Protein AF-A0A355QGE3-F1 (afdb_monomer_lite)

Radius of gyration: 21.68 Å; chains: 1; bounding box: 23×64×38 Å

Structure (mmCIF, N/CA/C/O backbone):
data_AF-A0A355QGE3-F1
#
_entry.id   AF-A0A355QGE3-F1
#
loop_
_atom_site.group_PDB
_atom_site.id
_atom_site.type_symbol
_atom_site.label_atom_id
_atom_site.label_alt_id
_atom_site.label_comp_id
_atom_site.label_asym_id
_atom_site.label_entity_id
_atom_site.label_seq_id
_atom_site.pdbx_PDB_ins_code
_atom_site.Cartn_x
_atom_site.Cartn_y
_atom_site.Cartn_z
_atom_site.occupancy
_atom_site.B_iso_or_equiv
_atom_site.auth_seq_id
_atom_site.auth_comp_id
_atom_site.auth_asym_id
_atom_site.auth_atom_id
_atom_site.pdbx_PDB_model_num
ATOM 1 N N . MET A 1 1 ? 1.301 48.928 -4.485 1.00 46.84 1 MET A N 1
ATOM 2 C CA . MET A 1 1 ? 1.853 48.077 -3.418 1.00 46.84 1 MET A CA 1
ATOM 3 C C . MET A 1 1 ? 0.658 47.731 -2.557 1.00 46.84 1 MET A C 1
ATOM 5 O O . MET A 1 1 ? 0.300 48.537 -1.713 1.00 46.84 1 MET A O 1
ATOM 9 N N . ASP A 1 2 ? -0.053 46.659 -2.903 1.00 63.34 2 ASP A N 1
ATOM 10 C CA . ASP A 1 2 ? -1.173 46.187 -2.085 1.00 63.34 2 ASP A CA 1
ATOM 11 C C . ASP A 1 2 ? -0.589 45.373 -0.933 1.00 63.34 2 ASP A C 1
ATOM 13 O O . ASP A 1 2 ? 0.116 44.389 -1.155 1.00 63.34 2 ASP A O 1
ATOM 17 N N . GLU A 1 3 ? -0.810 45.849 0.287 1.00 67.31 3 GLU A N 1
ATOM 18 C CA . GLU A 1 3 ? -0.386 45.191 1.520 1.00 67.31 3 GLU A CA 1
ATOM 19 C C . GLU A 1 3 ? -1.413 44.093 1.857 1.00 67.31 3 GLU A C 1
ATOM 21 O O . GLU A 1 3 ? -2.619 44.372 1.823 1.00 67.31 3 GLU A O 1
ATOM 26 N N . PRO A 1 4 ? -1.000 42.841 2.134 1.00 69.62 4 PRO A N 1
ATOM 27 C CA . PRO A 1 4 ? -1.953 41.787 2.448 1.00 69.62 4 PRO A CA 1
ATOM 28 C C . PRO A 1 4 ? -2.681 42.101 3.762 1.00 69.62 4 PRO A C 1
ATOM 30 O O . PRO A 1 4 ? -2.086 42.472 4.772 1.00 69.62 4 PRO A O 1
ATOM 33 N N . THR A 1 5 ? -4.008 41.986 3.724 1.00 64.56 5 THR A N 1
ATOM 34 C CA . THR A 1 5 ? -4.914 42.295 4.830 1.00 64.56 5 THR A CA 1
ATOM 35 C C . THR A 1 5 ? -5.264 41.012 5.586 1.00 64.56 5 THR A C 1
ATOM 37 O O . THR A 1 5 ? -5.921 40.134 5.038 1.00 64.56 5 THR A O 1
ATOM 40 N N . ILE A 1 6 ? -4.863 40.973 6.866 1.00 65.94 6 ILE A N 1
ATOM 41 C CA . ILE A 1 6 ? -5.072 39.913 7.878 1.00 65.94 6 ILE A CA 1
ATOM 42 C C . ILE A 1 6 ? -4.142 38.700 7.703 1.00 65.94 6 ILE A C 1
ATOM 44 O O . ILE A 1 6 ? -4.367 37.834 6.864 1.00 65.94 6 ILE A O 1
ATOM 48 N N . GLU A 1 7 ? -3.135 38.607 8.576 1.00 68.75 7 GLU A N 1
ATOM 49 C CA . GLU A 1 7 ? -2.294 37.419 8.741 1.00 68.75 7 GLU A CA 1
ATOM 50 C C . GLU A 1 7 ? -2.547 36.815 10.129 1.00 68.75 7 GLU A C 1
ATOM 52 O O . GLU A 1 7 ? -2.145 37.380 11.147 1.00 68.75 7 GLU A O 1
ATOM 57 N N . ASP A 1 8 ? -3.248 35.680 10.171 1.00 65.00 8 ASP A N 1
ATOM 58 C CA . ASP A 1 8 ? -3.419 34.868 11.376 1.00 65.00 8 ASP A CA 1
ATOM 59 C C . ASP A 1 8 ? -2.667 33.543 11.190 1.00 65.00 8 ASP A C 1
ATOM 61 O O . ASP A 1 8 ? -3.164 32.598 10.578 1.00 65.00 8 ASP A O 1
ATOM 65 N N . TYR A 1 9 ? -1.417 33.492 11.656 1.00 66.88 9 TYR A N 1
ATOM 66 C CA . TYR A 1 9 ? -0.540 32.322 11.524 1.00 66.88 9 TYR A CA 1
ATOM 67 C C . TYR A 1 9 ? -0.697 31.344 12.694 1.00 66.88 9 TYR A C 1
ATOM 69 O O . TYR A 1 9 ? 0.293 30.919 13.296 1.00 66.88 9 TYR A O 1
ATOM 77 N N . TYR A 1 10 ? -1.925 30.963 13.052 1.00 73.00 10 TYR A N 1
ATOM 78 C CA . TYR A 1 10 ? -2.101 29.836 13.967 1.00 73.00 10 TYR A CA 1
ATOM 79 C C . TYR A 1 10 ? -1.725 28.532 13.257 1.00 73.00 10 TYR A C 1
ATOM 81 O O . TYR A 1 10 ? -2.476 27.997 12.443 1.00 73.00 10 TYR A O 1
ATOM 89 N N . VAL A 1 11 ? -0.547 28.001 13.590 1.00 72.62 11 VAL A N 1
ATOM 90 C CA . VAL A 1 11 ? -0.136 26.655 13.181 1.00 72.62 11 VAL A CA 1
ATOM 91 C C . VAL A 1 11 ? -0.694 25.657 14.191 1.00 72.62 11 VAL A C 1
ATOM 93 O O . VAL A 1 11 ? -0.133 25.432 15.265 1.00 72.62 11 VAL A O 1
ATOM 96 N N . GLU A 1 12 ? -1.833 25.070 13.848 1.00 81.94 12 GLU A N 1
ATOM 97 C CA . GLU A 1 12 ? -2.451 24.004 14.629 1.00 81.94 12 GLU A CA 1
ATOM 98 C C . GLU A 1 12 ? -1.700 22.676 14.419 1.00 81.94 12 GLU A C 1
ATOM 100 O O . GLU A 1 12 ? -1.604 22.181 13.299 1.00 81.94 12 GLU A O 1
ATOM 105 N N . ASN A 1 13 ? -1.178 22.099 15.507 1.00 86.75 13 ASN A N 1
ATOM 106 C CA . ASN A 1 13 ? -0.373 20.868 15.509 1.00 86.75 13 ASN A CA 1
ATOM 107 C C . ASN A 1 13 ? -1.073 19.687 16.210 1.00 86.75 13 ASN A C 1
ATOM 109 O O . ASN A 1 13 ? -0.452 18.648 16.450 1.00 86.75 13 ASN A O 1
ATOM 113 N N . ARG A 1 14 ? -2.348 19.823 16.592 1.00 92.88 14 ARG A N 1
ATOM 114 C CA . ARG A 1 14 ? -3.120 18.721 17.173 1.00 92.88 14 ARG A CA 1
ATOM 115 C C . ARG A 1 14 ? -3.171 17.539 16.213 1.00 92.88 14 ARG A C 1
ATOM 117 O O . ARG A 1 14 ? -3.524 17.668 15.044 1.00 92.88 14 ARG A O 1
ATOM 124 N N . THR A 1 15 ? -2.872 16.367 16.755 1.00 91.75 15 THR A N 1
ATOM 125 C CA . THR A 1 15 ? -3.031 15.085 16.073 1.00 91.75 15 THR A CA 1
ATOM 126 C C . THR A 1 15 ? -4.115 14.279 16.772 1.00 91.75 15 THR A C 1
ATOM 128 O O . THR A 1 15 ? -4.313 14.384 17.983 1.00 91.75 15 THR A O 1
ATOM 131 N N . PHE A 1 16 ? -4.837 13.483 15.992 1.00 93.25 16 PHE A N 1
ATOM 132 C CA . PHE A 1 16 ? -5.914 12.631 16.475 1.00 93.25 16 PHE A CA 1
ATOM 133 C C . PHE A 1 16 ? -5.596 11.202 16.036 1.00 93.25 16 PHE A C 1
ATOM 135 O O . PHE A 1 16 ? -5.823 10.869 14.871 1.00 93.25 16 PHE A O 1
ATOM 142 N N . PRO A 1 17 ? -4.995 10.374 16.907 1.00 93.50 17 PRO A N 1
ATOM 143 C CA . PRO A 1 17 ? -4.705 8.994 16.554 1.00 93.50 17 PRO A CA 1
ATOM 144 C C . PRO A 1 17 ? -6.010 8.206 16.346 1.00 93.50 17 PRO A C 1
ATOM 146 O O . PRO A 1 17 ? -7.038 8.554 16.938 1.00 93.50 17 PRO A O 1
ATOM 149 N N . PRO A 1 18 ? -5.987 7.134 15.534 1.00 94.38 18 PRO A N 1
ATOM 150 C CA . PRO A 1 18 ? -7.125 6.228 15.436 1.00 94.38 18 PRO A CA 1
ATOM 151 C C . PRO A 1 18 ? -7.433 5.586 16.796 1.00 94.38 18 PRO A C 1
ATOM 153 O O . PRO A 1 18 ? -6.549 5.458 17.649 1.00 94.38 18 PRO A O 1
ATOM 156 N N . SER A 1 19 ? -8.680 5.147 16.997 1.00 96.69 19 SER A N 1
ATOM 157 C CA . SER A 1 19 ? -9.018 4.391 18.207 1.00 96.69 19 SER A CA 1
ATOM 158 C C . SER A 1 19 ? -8.268 3.049 18.237 1.00 96.69 19 SER A C 1
ATOM 160 O O . SER A 1 19 ? -7.934 2.505 17.176 1.00 96.69 19 SER A O 1
ATOM 162 N N . PRO A 1 20 ? -8.020 2.475 19.429 1.00 96.12 20 PRO A N 1
ATOM 163 C CA . PRO A 1 20 ? -7.377 1.170 19.541 1.00 96.12 20 PRO A CA 1
ATOM 164 C C . PRO A 1 20 ? -8.134 0.058 18.807 1.00 96.12 20 PRO A C 1
ATOM 166 O O . PRO A 1 20 ? -7.496 -0.794 18.192 1.00 96.12 20 PRO A O 1
ATOM 169 N N . GLU A 1 21 ? -9.476 0.072 18.821 1.00 97.06 21 GLU A N 1
ATOM 170 C CA . GLU A 1 21 ? -10.257 -0.955 18.118 1.00 97.06 21 GLU A CA 1
ATOM 171 C C . GLU A 1 21 ? -10.090 -0.849 16.599 1.00 97.06 21 GLU A C 1
ATOM 173 O O . GLU A 1 21 ? -9.969 -1.868 15.922 1.00 97.06 21 GLU A O 1
ATOM 178 N N . PHE A 1 22 ? -10.037 0.376 16.063 1.00 95.69 22 PHE A N 1
ATOM 179 C CA . PHE A 1 22 ? -9.809 0.597 14.637 1.00 95.69 22 PHE A CA 1
ATOM 180 C C . PHE A 1 22 ? -8.407 0.148 14.218 1.00 95.69 22 PHE A C 1
ATOM 182 O O . PHE A 1 22 ? -8.258 -0.556 13.222 1.00 95.69 22 PHE A O 1
ATOM 189 N N . ALA A 1 23 ? -7.384 0.513 14.994 1.00 95.00 23 ALA A N 1
ATOM 190 C CA . ALA A 1 23 ? -6.004 0.135 14.704 1.00 95.00 23 ALA A CA 1
ATOM 191 C C . ALA A 1 23 ? -5.802 -1.390 14.731 1.00 95.00 23 ALA A C 1
ATOM 193 O O . ALA A 1 23 ? -5.093 -1.925 13.884 1.00 95.00 23 ALA A O 1
ATOM 194 N N . ALA A 1 24 ? -6.458 -2.096 15.658 1.00 94.81 24 ALA A N 1
ATOM 195 C CA . ALA A 1 24 ? -6.378 -3.552 15.759 1.00 94.81 24 ALA A CA 1
ATOM 196 C C . ALA A 1 24 ? -7.057 -4.290 14.590 1.00 94.81 24 ALA A C 1
ATOM 198 O O . ALA A 1 24 ? -6.672 -5.414 14.276 1.00 94.81 24 ALA A O 1
ATOM 199 N N . ALA A 1 25 ? -8.063 -3.680 13.958 1.00 96.56 25 ALA A N 1
ATOM 200 C CA . ALA A 1 25 ? -8.778 -4.252 12.816 1.00 96.56 25 ALA A CA 1
ATOM 201 C C . ALA A 1 25 ? -8.186 -3.844 11.453 1.00 96.56 25 ALA A C 1
ATOM 203 O O . ALA A 1 25 ? -8.675 -4.290 10.414 1.00 96.56 25 ALA A O 1
ATOM 204 N N . ALA A 1 26 ? -7.167 -2.982 11.434 1.00 96.31 26 ALA A N 1
ATOM 205 C CA . ALA A 1 26 ? -6.569 -2.497 10.201 1.00 96.31 26 ALA A CA 1
ATOM 206 C C . ALA A 1 26 ? -5.790 -3.611 9.484 1.00 96.31 26 ALA A C 1
ATOM 208 O O . ALA A 1 26 ? -5.040 -4.361 10.103 1.00 96.31 26 ALA A O 1
ATOM 209 N N . HIS A 1 27 ? -5.913 -3.681 8.155 1.00 94.69 27 HIS A N 1
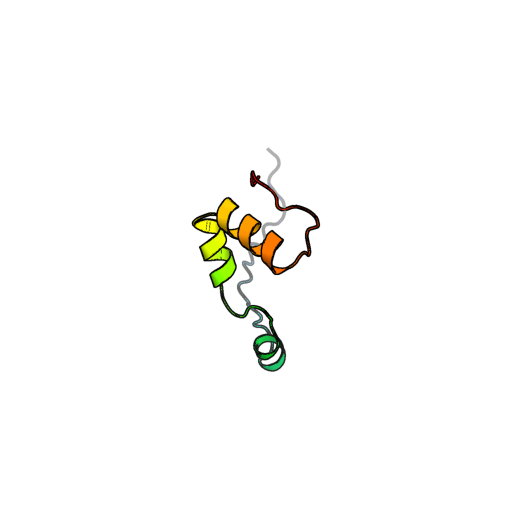ATOM 210 C CA . HIS A 1 27 ? -5.086 -4.586 7.347 1.00 94.69 27 HIS A CA 1
ATOM 211 C C . HIS A 1 27 ? -3.599 -4.238 7.418 1.00 94.69 27 HIS A C 1
ATOM 213 O O . HIS A 1 27 ? -2.757 -5.123 7.310 1.00 94.69 27 HIS A O 1
ATOM 219 N N . LEU A 1 28 ? -3.294 -2.952 7.608 1.00 94.75 28 LEU A N 1
ATOM 220 C CA . LEU A 1 28 ? -1.950 -2.422 7.779 1.00 94.75 28 LEU A CA 1
ATOM 221 C C . LEU A 1 28 ? -1.968 -1.425 8.934 1.00 94.75 28 LEU A C 1
ATOM 223 O O . LEU A 1 28 ? -2.749 -0.474 8.924 1.00 94.75 28 LEU A O 1
ATOM 227 N N . SER A 1 29 ? -1.097 -1.637 9.915 1.00 93.50 29 SER A N 1
ATOM 228 C CA . SER A 1 29 ? -0.933 -0.760 11.082 1.00 93.50 29 SER A CA 1
ATOM 229 C C . SER A 1 29 ? 0.422 -0.045 11.107 1.00 93.50 29 SER A C 1
ATOM 231 O O . SER A 1 29 ? 0.754 0.619 12.086 1.00 93.50 29 SER A O 1
ATOM 233 N N . ASP A 1 30 ? 1.221 -0.193 10.050 1.00 94.19 30 ASP A N 1
ATOM 234 C CA . ASP A 1 30 ? 2.578 0.335 9.943 1.00 94.19 30 ASP A CA 1
ATOM 235 C C . ASP A 1 30 ? 2.895 0.825 8.517 1.00 94.19 30 ASP A C 1
ATOM 237 O O . ASP A 1 30 ? 2.030 0.873 7.640 1.00 94.19 30 ASP A O 1
ATOM 241 N N . ARG A 1 31 ? 4.147 1.247 8.304 1.00 95.56 31 ARG A N 1
ATOM 242 C CA . ARG A 1 31 ? 4.633 1.827 7.043 1.00 95.56 31 ARG A CA 1
ATOM 243 C C . A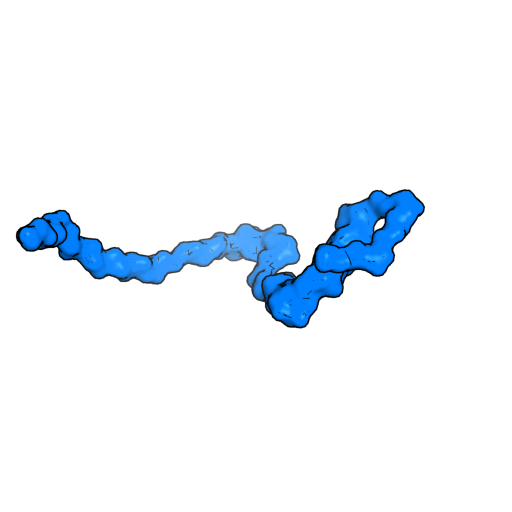RG A 1 31 ? 5.261 0.812 6.086 1.00 95.56 31 ARG A C 1
ATOM 245 O O . ARG A 1 31 ? 5.732 1.221 5.031 1.00 95.56 31 ARG A O 1
ATOM 252 N N . SER A 1 32 ? 5.240 -0.483 6.402 1.00 95.81 32 SER A N 1
ATOM 253 C CA . SER A 1 32 ? 5.942 -1.530 5.642 1.00 95.81 32 SER A CA 1
ATOM 254 C C . SER A 1 32 ? 5.672 -1.477 4.140 1.00 95.81 32 SER A C 1
ATOM 256 O O . SER A 1 32 ? 6.616 -1.480 3.361 1.00 95.81 32 SER A O 1
ATOM 258 N N . HIS A 1 33 ? 4.408 -1.355 3.724 1.00 96.50 33 HIS A N 1
ATOM 259 C CA . HIS A 1 33 ? 4.040 -1.312 2.304 1.00 96.50 33 HIS A CA 1
ATOM 260 C C . HIS A 1 33 ? 4.553 -0.056 1.604 1.00 96.50 33 HIS A C 1
ATOM 262 O O . HIS A 1 33 ? 4.991 -0.114 0.459 1.00 96.50 33 HIS A O 1
ATOM 268 N N . HIS A 1 34 ? 4.509 1.082 2.297 1.00 97.12 34 HIS A N 1
ATOM 269 C CA . HIS A 1 34 ? 5.064 2.321 1.770 1.00 97.12 34 HIS A CA 1
ATOM 270 C C . HIS A 1 34 ? 6.581 2.195 1.602 1.00 97.12 34 HIS A C 1
ATOM 272 O O . HIS A 1 34 ? 7.119 2.603 0.579 1.00 97.12 34 HIS A O 1
ATOM 278 N N . ASP A 1 35 ? 7.267 1.634 2.595 1.00 98.06 35 ASP A N 1
ATOM 279 C CA . ASP A 1 35 ? 8.723 1.524 2.588 1.00 98.06 35 ASP A CA 1
ATOM 280 C C . ASP A 1 35 ? 9.207 0.475 1.566 1.00 98.06 35 ASP A C 1
ATOM 282 O O . ASP A 1 35 ? 10.213 0.699 0.896 1.00 98.06 35 ASP A O 1
ATOM 286 N N . GLU A 1 36 ? 8.456 -0.613 1.366 1.00 97.31 36 GLU A N 1
ATOM 287 C CA . GLU A 1 36 ? 8.673 -1.583 0.284 1.00 97.31 36 GLU A CA 1
ATOM 288 C C . GLU A 1 36 ? 8.513 -0.925 -1.092 1.00 97.31 36 GLU A C 1
ATOM 290 O O . GLU A 1 36 ? 9.424 -0.992 -1.915 1.00 97.31 36 GLU A O 1
ATOM 295 N N . ALA A 1 37 ? 7.396 -0.231 -1.329 1.00 97.44 37 ALA A N 1
ATOM 296 C CA . ALA A 1 37 ? 7.149 0.448 -2.599 1.00 97.44 37 ALA A CA 1
ATOM 297 C C . ALA A 1 37 ? 8.154 1.582 -2.865 1.00 97.44 37 ALA A C 1
ATOM 299 O O . ALA A 1 37 ? 8.506 1.842 -4.011 1.00 97.44 37 ALA A O 1
ATOM 300 N N . ALA A 1 38 ? 8.638 2.257 -1.819 1.00 98.19 38 ALA A N 1
ATOM 301 C CA . ALA A 1 38 ? 9.679 3.271 -1.945 1.00 98.19 38 ALA A CA 1
ATOM 302 C C . ALA A 1 38 ? 11.041 2.671 -2.332 1.00 98.19 38 ALA A C 1
ATOM 304 O O . ALA A 1 38 ? 11.837 3.351 -2.979 1.00 98.19 38 ALA A O 1
ATOM 305 N N . ALA A 1 39 ? 11.316 1.425 -1.935 1.00 98.31 39 ALA A N 1
ATOM 306 C CA . ALA A 1 39 ? 12.535 0.717 -2.305 1.00 98.31 39 ALA A CA 1
ATOM 307 C C . ALA A 1 39 ? 12.468 0.158 -3.736 1.00 98.31 39 ALA A C 1
ATOM 309 O O . ALA A 1 39 ? 13.447 0.278 -4.471 1.00 98.31 39 ALA A O 1
ATOM 310 N N . ASP A 1 40 ? 11.331 -0.426 -4.127 1.00 98.19 40 ASP A N 1
ATOM 311 C CA . ASP A 1 40 ? 11.091 -0.961 -5.471 1.00 98.19 40 ASP A CA 1
ATOM 312 C C . ASP A 1 40 ? 9.581 -1.008 -5.778 1.00 98.19 40 ASP A C 1
ATOM 314 O O . ASP A 1 40 ? 8.859 -1.938 -5.399 1.00 98.19 40 ASP A O 1
ATOM 318 N N . TYR A 1 41 ? 9.082 0.025 -6.461 1.00 97.69 41 TYR A N 1
ATOM 319 C CA . TYR A 1 41 ? 7.654 0.151 -6.758 1.00 97.69 41 TYR A CA 1
ATOM 320 C C . TYR A 1 41 ? 7.184 -0.845 -7.829 1.00 97.69 41 TYR A C 1
ATOM 322 O O . TYR A 1 41 ? 6.024 -1.263 -7.795 1.00 97.69 41 TYR A O 1
ATOM 330 N N . GLU A 1 42 ? 8.051 -1.244 -8.764 1.00 98.12 42 GLU A N 1
ATOM 331 C CA . GLU A 1 42 ? 7.716 -2.229 -9.799 1.00 98.12 42 GLU A CA 1
ATOM 332 C C . GLU A 1 42 ? 7.570 -3.615 -9.175 1.00 98.12 42 GLU A C 1
ATOM 334 O O . GLU A 1 42 ? 6.569 -4.293 -9.409 1.00 98.12 42 GLU A O 1
ATOM 339 N N . ALA A 1 43 ? 8.505 -4.024 -8.315 1.00 97.94 43 ALA A N 1
ATOM 340 C CA . ALA A 1 43 ? 8.394 -5.291 -7.600 1.00 97.94 43 ALA A CA 1
ATOM 341 C C . ALA A 1 43 ? 7.169 -5.318 -6.672 1.00 97.94 43 ALA A C 1
ATOM 343 O O . ALA A 1 43 ? 6.437 -6.314 -6.663 1.00 97.94 43 ALA A O 1
ATOM 344 N N . PHE A 1 44 ? 6.902 -4.221 -5.951 1.00 98.31 44 PHE A N 1
ATOM 345 C CA . PHE A 1 44 ? 5.719 -4.088 -5.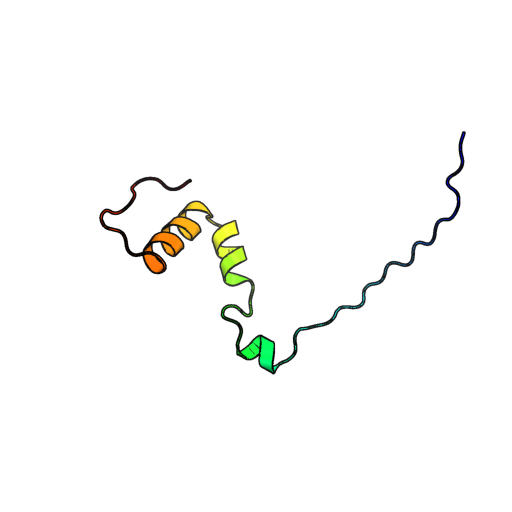098 1.00 98.31 44 PHE A CA 1
ATOM 346 C C . PHE A 1 44 ? 4.430 -4.320 -5.892 1.00 98.31 44 PHE A C 1
ATOM 348 O O . PHE A 1 44 ? 3.637 -5.200 -5.551 1.00 98.31 44 PHE A O 1
ATOM 355 N N . TRP A 1 45 ? 4.224 -3.584 -6.989 1.00 98.19 45 TRP A N 1
ATOM 356 C CA . TRP A 1 45 ? 2.996 -3.713 -7.773 1.00 98.19 45 TRP A CA 1
ATOM 357 C C . TRP A 1 45 ? 2.886 -5.056 -8.480 1.00 98.19 45 TRP A C 1
ATOM 359 O O . TRP A 1 45 ? 1.793 -5.623 -8.536 1.00 98.19 45 TRP A O 1
ATOM 369 N N . ALA A 1 46 ? 4.002 -5.605 -8.958 1.00 98.38 46 ALA A N 1
ATOM 370 C CA . ALA A 1 46 ? 4.004 -6.918 -9.578 1.00 98.38 46 ALA A CA 1
ATOM 371 C C . ALA A 1 46 ? 3.555 -8.012 -8.598 1.00 98.38 46 ALA A C 1
ATOM 373 O O . ALA A 1 46 ? 2.778 -8.898 -8.957 1.00 98.38 46 ALA A O 1
ATOM 374 N N . ARG A 1 47 ? 4.024 -7.941 -7.347 1.00 97.75 47 ARG A N 1
ATOM 37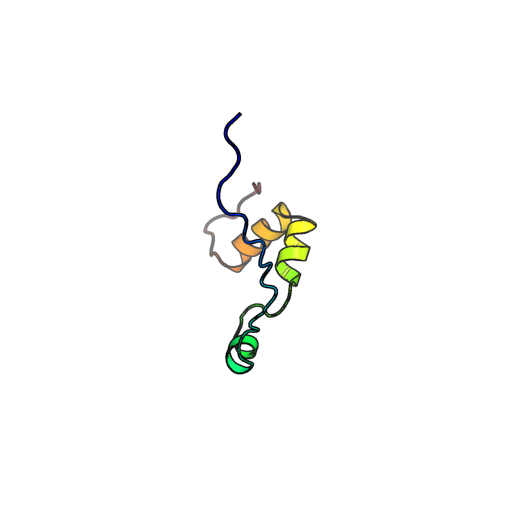5 C CA . ARG A 1 47 ? 3.632 -8.858 -6.275 1.00 97.75 47 ARG A CA 1
ATOM 376 C C . ARG A 1 47 ? 2.152 -8.703 -5.924 1.00 97.75 47 ARG A C 1
ATOM 378 O O . ARG A 1 47 ? 1.420 -9.688 -5.960 1.00 97.75 47 ARG A O 1
ATOM 385 N N . GLN A 1 48 ? 1.697 -7.474 -5.670 1.00 97.62 48 GLN A N 1
ATOM 386 C CA . GLN A 1 48 ? 0.295 -7.187 -5.331 1.00 97.62 48 GLN A CA 1
ATOM 387 C C . GLN A 1 48 ? -0.666 -7.673 -6.428 1.00 97.62 48 GLN A C 1
ATOM 389 O O . GLN A 1 48 ? -1.683 -8.295 -6.131 1.00 97.62 48 GLN A O 1
ATOM 394 N N . ALA A 1 49 ? -0.328 -7.451 -7.702 1.00 98.00 49 ALA A N 1
ATOM 395 C CA . ALA A 1 49 ? -1.146 -7.890 -8.828 1.00 98.00 49 ALA A CA 1
ATOM 396 C C . ALA A 1 49 ? -1.259 -9.420 -8.922 1.00 98.00 49 ALA A C 1
ATOM 398 O O . ALA A 1 49 ? -2.334 -9.923 -9.240 1.00 98.00 49 ALA A O 1
ATOM 399 N N . ARG A 1 50 ? -0.184 -10.165 -8.637 1.00 97.88 50 ARG A N 1
ATOM 400 C CA . ARG A 1 50 ? -0.203 -11.638 -8.650 1.00 97.88 50 ARG A CA 1
ATOM 401 C C . ARG A 1 50 ? -0.880 -12.245 -7.419 1.00 97.88 50 ARG A C 1
ATOM 403 O O . ARG A 1 50 ? -1.434 -13.332 -7.516 1.00 97.88 50 ARG A O 1
ATOM 410 N N . GLU A 1 51 ? -0.833 -11.566 -6.273 1.00 97.56 51 GLU A N 1
ATOM 411 C CA . GLU A 1 51 ? -1.453 -12.036 -5.025 1.00 97.56 51 GLU A CA 1
ATOM 412 C C . GLU A 1 51 ? -2.963 -11.766 -4.973 1.00 97.56 51 GLU A C 1
ATOM 414 O O . GLU A 1 51 ? -3.727 -12.604 -4.495 1.00 97.56 51 GLU A O 1
ATOM 419 N N . LEU A 1 52 ? -3.401 -10.592 -5.437 1.00 97.81 52 LEU A N 1
ATOM 420 C CA . LEU A 1 52 ? -4.774 -10.112 -5.237 1.00 97.81 52 LEU A CA 1
ATOM 421 C C . LEU A 1 52 ? -5.704 -10.389 -6.419 1.00 97.81 52 LEU A C 1
ATOM 423 O O . LEU A 1 52 ? -6.925 -10.338 -6.259 1.00 97.81 52 LEU A O 1
ATOM 427 N N . LEU A 1 53 ? -5.150 -10.662 -7.600 1.00 97.88 53 LEU A N 1
ATOM 428 C CA . LEU A 1 53 ? -5.917 -10.910 -8.815 1.00 97.88 53 LEU A CA 1
ATOM 429 C C . LEU A 1 53 ? -5.660 -12.329 -9.319 1.00 97.88 53 LEU A C 1
ATOM 431 O O . LEU A 1 53 ? -4.558 -12.860 -9.222 1.00 97.88 53 LEU A O 1
ATOM 435 N N . THR A 1 54 ? -6.693 -12.942 -9.890 1.00 97.88 54 THR A N 1
ATOM 436 C CA . THR A 1 54 ? -6.556 -14.208 -10.614 1.00 97.88 54 THR A CA 1
ATOM 437 C C . THR A 1 54 ? -6.395 -13.911 -12.096 1.00 97.88 54 THR A C 1
ATOM 439 O O . THR A 1 54 ? -7.269 -13.288 -12.699 1.00 97.88 54 THR A O 1
ATOM 442 N N . TRP A 1 55 ? -5.285 -14.367 -12.666 1.00 97.31 55 TRP A N 1
ATOM 443 C CA . TRP A 1 55 ? -4.941 -14.165 -14.067 1.00 97.31 55 TRP A CA 1
ATOM 444 C C . TRP A 1 55 ? -5.180 -15.442 -14.871 1.00 97.31 55 TRP A C 1
ATOM 446 O O . TRP A 1 55 ? -4.900 -16.538 -14.389 1.00 97.31 55 TRP A O 1
ATOM 456 N N . ASP A 1 56 ? -5.688 -15.288 -16.092 1.00 98.19 56 ASP A N 1
ATOM 457 C CA . ASP A 1 56 ? -5.749 -16.381 -17.073 1.00 98.19 56 ASP A CA 1
ATOM 458 C C . ASP A 1 56 ? -4.350 -16.666 -17.654 1.00 98.19 56 ASP A C 1
ATOM 460 O O . ASP A 1 56 ? -3.922 -17.814 -17.741 1.00 98.19 56 ASP A O 1
ATOM 464 N N . GLU A 1 57 ? -3.591 -15.600 -17.933 1.00 97.75 57 GLU A N 1
ATOM 465 C CA . GLU A 1 57 ? -2.176 -15.624 -18.309 1.00 97.75 57 GLU A CA 1
ATOM 466 C C . GLU A 1 57 ? -1.422 -14.526 -17.539 1.00 97.75 57 GLU A C 1
ATOM 468 O O . GLU A 1 57 ? -1.941 -13.419 -17.366 1.00 97.75 57 GLU A O 1
ATOM 473 N N . ASP A 1 58 ? -0.214 -14.832 -17.053 1.00 97.50 58 ASP A N 1
ATOM 474 C CA . ASP A 1 58 ? 0.602 -13.890 -16.273 1.00 97.50 58 ASP A CA 1
ATOM 475 C C . ASP A 1 58 ? 1.237 -12.797 -17.156 1.00 97.50 58 ASP A C 1
ATOM 477 O O . ASP A 1 58 ? 1.473 -12.973 -18.354 1.00 97.50 58 ASP A O 1
ATOM 481 N N . PHE A 1 59 ? 1.548 -11.650 -16.550 1.00 97.69 59 PHE A N 1
ATOM 482 C CA . PHE A 1 59 ? 2.195 -10.528 -17.228 1.00 97.69 59 PHE A CA 1
ATOM 483 C C . PHE A 1 59 ? 3.726 -10.598 -17.127 1.00 97.69 59 PHE A C 1
ATOM 485 O O . PHE A 1 59 ? 4.304 -11.141 -16.182 1.00 97.69 59 PHE A O 1
ATOM 492 N N . HIS A 1 60 ? 4.393 -9.978 -18.103 1.00 96.50 60 HIS A N 1
ATOM 493 C CA . HIS A 1 60 ? 5.849 -10.056 -18.274 1.00 96.50 60 HIS A CA 1
ATOM 494 C C . HIS A 1 60 ? 6.581 -8.731 -18.008 1.00 96.50 60 HIS A C 1
ATOM 496 O O . HIS A 1 60 ? 7.791 -8.732 -17.790 1.00 96.50 60 HIS A O 1
ATOM 502 N N . THR A 1 61 ? 5.871 -7.601 -18.019 1.00 96.50 61 THR A N 1
ATOM 503 C CA . THR A 1 61 ? 6.433 -6.264 -17.777 1.00 96.50 61 THR A CA 1
ATOM 504 C C . THR A 1 61 ? 5.552 -5.525 -16.785 1.00 96.50 61 THR A C 1
ATOM 506 O O . THR A 1 61 ? 4.332 -5.493 -16.953 1.00 96.50 61 THR A O 1
ATOM 509 N N . THR A 1 62 ? 6.176 -4.947 -15.764 1.00 96.62 62 THR A N 1
ATOM 510 C CA . THR A 1 62 ? 5.525 -4.033 -14.822 1.00 96.62 62 THR A CA 1
ATOM 511 C C . THR A 1 62 ? 5.816 -2.592 -15.240 1.00 96.62 62 THR A C 1
ATOM 513 O O . THR A 1 62 ? 6.906 -2.357 -15.743 1.00 96.62 62 THR A O 1
ATOM 516 N N . LEU A 1 63 ? 4.827 -1.704 -15.037 1.00 91.81 63 LEU A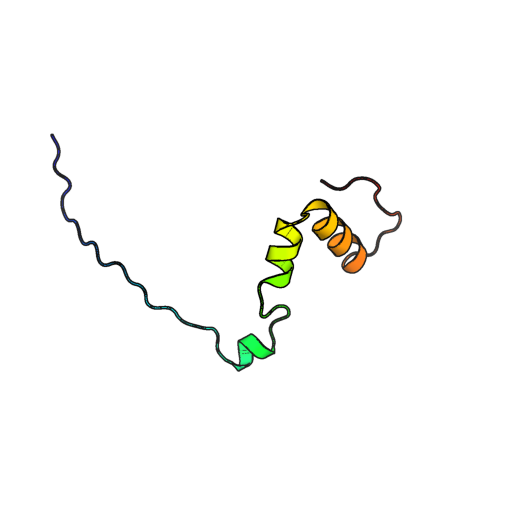 N 1
ATOM 517 C CA . LEU A 1 63 ? 4.829 -0.229 -15.156 1.00 91.81 63 LEU A CA 1
ATOM 518 C C . LEU A 1 63 ? 5.823 0.417 -16.139 1.00 91.81 63 LEU A C 1
ATOM 520 O O . LEU A 1 63 ? 7.018 0.526 -15.814 1.00 91.81 63 LEU A O 1
#

Sequence (63 aa):
MDEPTIEDYYVENRTFPPSPEFAAAAHLSDRSHHDEAAADYEAFWARQARELLTWDEDFHTTL

Foldseek 3Di:
DDDDDDDDPPDDPDDDDDDPVVCVPDPDNDCVLVVVCVVPVQVSVLVCCVVVDDDPDHDDDGD

Seconda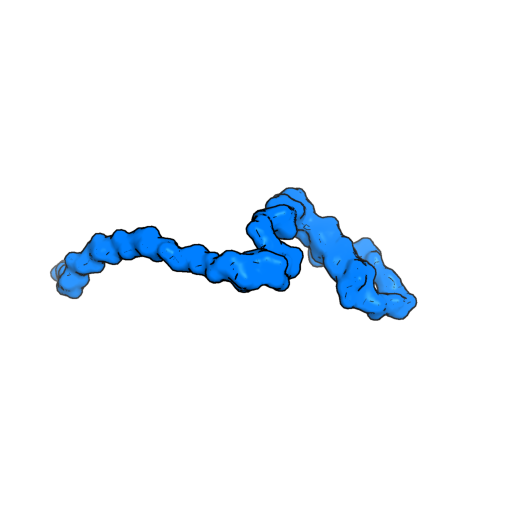ry structure (DSSP, 8-state):
-PPPP-----------PPPHHHHHH-S--SSHHHHHHHH-HHHHHHHHHHHHS--SS--S---

pLDDT: mean 90.75, std 12.11, range [46.84, 98.38]